Protein AF-A0A672MTU5-F1 (afdb_monomer_lite)

pLDDT: mean 74.48, std 12.54, range [34.09, 89.62]

Structure (mmCIF, N/CA/C/O backbone):
data_AF-A0A672MTU5-F1
#
_entry.id   AF-A0A672MTU5-F1
#
loop_
_atom_site.group_PDB
_atom_site.id
_atom_site.type_symbol
_atom_site.label_atom_id
_atom_site.label_alt_id
_atom_site.label_comp_id
_atom_site.label_asym_id
_atom_site.label_entity_id
_atom_site.label_seq_id
_atom_site.pdbx_PDB_ins_code
_atom_site.Cartn_x
_atom_site.Cartn_y
_atom_site.Cartn_z
_atom_site.occupancy
_atom_site.B_iso_or_equiv
_atom_site.auth_seq_id
_atom_site.auth_comp_id
_atom_site.auth_asym_id
_atom_site.auth_atom_id
_atom_site.pdbx_PDB_model_num
ATOM 1 N N . MET A 1 1 ? -13.762 -12.587 17.626 1.00 34.09 1 MET A N 1
ATOM 2 C CA . MET A 1 1 ? -13.552 -11.618 16.529 1.00 34.09 1 MET A CA 1
ATOM 3 C C . MET A 1 1 ? -12.107 -11.154 16.624 1.00 34.09 1 MET A C 1
ATOM 5 O O . MET A 1 1 ? -11.772 -10.457 17.570 1.00 34.09 1 MET A O 1
ATOM 9 N N . GLN A 1 2 ? -11.221 -11.674 15.776 1.00 37.47 2 GLN A N 1
ATOM 10 C CA . GLN A 1 2 ? -9.778 -11.460 15.919 1.00 37.47 2 GLN A CA 1
ATOM 11 C C . GLN A 1 2 ? -9.417 -10.099 15.306 1.00 37.47 2 GLN A C 1
ATOM 13 O O . GLN A 1 2 ? -9.493 -9.897 14.091 1.00 37.47 2 GLN A O 1
ATOM 18 N N . ILE A 1 3 ? -9.125 -9.131 16.172 1.00 48.28 3 ILE A N 1
ATOM 19 C CA . ILE A 1 3 ? -8.617 -7.815 15.783 1.00 48.28 3 ILE A CA 1
ATOM 20 C C . ILE A 1 3 ? -7.229 -8.072 15.194 1.00 48.28 3 ILE A C 1
ATOM 22 O O . ILE A 1 3 ? -6.388 -8.663 15.865 1.00 48.28 3 ILE A O 1
ATOM 26 N N . PHE A 1 4 ? -7.022 -7.714 13.925 1.00 52.28 4 PHE A N 1
ATOM 27 C CA . PHE A 1 4 ? -5.690 -7.784 13.327 1.00 52.28 4 PHE A CA 1
ATOM 28 C C . PHE A 1 4 ? -4.813 -6.811 14.104 1.00 52.28 4 PHE A C 1
ATOM 30 O O . PHE A 1 4 ? -5.228 -5.654 14.255 1.00 52.28 4 PHE A O 1
ATOM 37 N N . PRO A 1 5 ? -3.661 -7.231 14.627 1.00 52.09 5 PRO A N 1
ATOM 38 C CA . PRO A 1 5 ? -2.779 -6.297 15.283 1.00 52.09 5 PRO A CA 1
ATOM 39 C C . PRO A 1 5 ? -2.353 -5.240 14.264 1.00 52.09 5 PRO A C 1
ATOM 41 O O . PRO A 1 5 ? -1.961 -5.518 13.138 1.00 52.09 5 PRO A O 1
ATOM 44 N N . HIS A 1 6 ? -2.469 -3.979 14.660 1.00 53.94 6 HIS A N 1
ATOM 45 C CA . HIS A 1 6 ? -2.166 -2.797 13.851 1.00 53.94 6 HIS A CA 1
ATOM 46 C C . HIS A 1 6 ? -0.664 -2.656 13.495 1.00 53.94 6 HIS A C 1
ATOM 48 O O . HIS A 1 6 ? -0.206 -1.549 13.216 1.00 53.94 6 HIS A O 1
ATOM 54 N N . ARG A 1 7 ? 0.113 -3.741 13.596 1.00 58.53 7 ARG A N 1
ATOM 55 C CA . ARG A 1 7 ? 1.578 -3.812 13.546 1.00 58.53 7 ARG A CA 1
ATOM 56 C C . ARG A 1 7 ? 2.094 -4.906 12.609 1.00 58.53 7 ARG A C 1
ATOM 58 O O . ARG A 1 7 ? 3.283 -5.211 12.656 1.00 58.53 7 ARG A O 1
ATOM 65 N N . ASP A 1 8 ? 1.222 -5.448 11.771 1.00 71.31 8 ASP A N 1
ATOM 66 C CA . ASP A 1 8 ? 1.523 -6.683 11.062 1.00 71.31 8 ASP A CA 1
ATOM 67 C C . ASP A 1 8 ? 1.503 -6.438 9.546 1.00 71.31 8 ASP A C 1
ATOM 69 O O . ASP A 1 8 ? 0.816 -5.534 9.035 1.00 71.31 8 ASP A O 1
ATOM 73 N N . VAL A 1 9 ? 2.353 -7.187 8.846 1.00 77.00 9 VAL A N 1
ATOM 74 C CA . VAL A 1 9 ? 2.494 -7.181 7.391 1.00 77.00 9 VAL A CA 1
ATOM 75 C C . VAL A 1 9 ? 2.175 -8.589 6.920 1.00 77.00 9 VAL A C 1
ATOM 77 O O . VAL A 1 9 ? 3.014 -9.487 6.948 1.00 77.00 9 VAL A O 1
ATOM 80 N N . ASP A 1 10 ? 0.948 -8.776 6.451 1.00 80.38 10 ASP A N 1
ATOM 81 C CA . ASP A 1 10 ? 0.433 -10.105 6.163 1.00 80.38 10 ASP A CA 1
ATOM 82 C C . ASP A 1 10 ? 0.442 -10.412 4.676 1.00 80.38 10 ASP A C 1
ATOM 84 O O . ASP A 1 10 ? -0.103 -9.667 3.856 1.00 80.38 10 ASP A O 1
ATOM 88 N N . PHE A 1 11 ? 1.016 -11.565 4.347 1.00 81.88 11 PHE A N 1
ATOM 89 C CA . PHE A 1 11 ? 1.102 -12.095 2.994 1.00 81.88 11 PHE A CA 1
ATOM 90 C C . PHE A 1 11 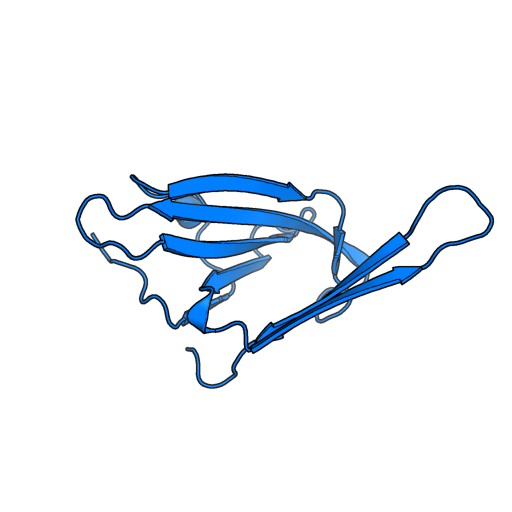? 0.125 -13.257 2.810 1.00 81.88 11 PHE A C 1
ATOM 92 O O . PHE A 1 11 ? -0.039 -14.093 3.697 1.00 81.88 11 PHE A O 1
ATOM 99 N N . MET A 1 12 ? -0.469 -13.350 1.619 1.00 81.44 12 MET A N 1
ATOM 100 C CA . MET A 1 12 ? -1.286 -14.491 1.176 1.00 81.44 12 MET A CA 1
ATOM 101 C C . MET A 1 12 ? -2.434 -14.846 2.132 1.00 81.44 12 MET A C 1
ATOM 103 O O . MET A 1 12 ? -2.702 -16.014 2.427 1.00 81.44 12 MET A O 1
ATOM 107 N N . PHE A 1 13 ? -3.139 -13.832 2.618 1.00 80.62 13 PHE A N 1
ATOM 108 C CA . PHE A 1 13 ? -4.282 -14.020 3.496 1.00 80.62 13 PHE A CA 1
ATOM 109 C C . PHE A 1 13 ? -5.546 -14.400 2.702 1.00 80.62 13 PHE A C 1
ATOM 111 O O . PHE A 1 13 ? -5.625 -14.304 1.470 1.00 80.62 13 PHE A O 1
ATOM 118 N N . HIS A 1 14 ? -6.564 -14.907 3.402 1.00 79.38 14 HIS A N 1
ATOM 119 C CA . HIS A 1 14 ? -7.730 -15.485 2.740 1.00 79.38 14 HIS A CA 1
ATOM 120 C C . HIS A 1 14 ? -8.628 -14.389 2.144 1.00 79.38 14 HIS A C 1
ATOM 122 O O . HIS A 1 14 ? -8.913 -13.394 2.803 1.00 79.38 14 HIS A O 1
ATOM 128 N N . LEU A 1 15 ? -9.177 -14.606 0.939 1.00 75.69 15 LEU A N 1
ATOM 129 C CA . LEU A 1 15 ? -10.073 -13.662 0.242 1.00 75.69 15 LEU A CA 1
ATOM 130 C C . LEU A 1 15 ? -11.211 -13.106 1.126 1.00 75.69 15 LEU A C 1
ATOM 132 O O . LEU A 1 15 ? -11.634 -11.966 0.965 1.00 75.69 15 LEU A O 1
ATOM 136 N N . ARG A 1 16 ? -11.710 -13.890 2.094 1.00 76.06 16 ARG A N 1
ATOM 137 C CA . ARG A 1 16 ? -12.744 -13.441 3.046 1.00 76.06 16 ARG A CA 1
ATOM 138 C C . ARG A 1 16 ? -12.282 -12.283 3.939 1.00 76.06 16 ARG A C 1
ATOM 140 O O . ARG A 1 16 ? -13.111 -11.476 4.341 1.00 76.06 16 ARG A O 1
ATOM 147 N N . GLN A 1 17 ? -10.988 -12.203 4.231 1.00 72.00 17 GLN A N 1
ATOM 148 C CA . GLN A 1 17 ? -10.364 -11.162 5.050 1.00 72.00 17 GLN A CA 1
ATOM 149 C C . GLN A 1 17 ? -10.002 -9.904 4.234 1.00 72.00 17 GLN A C 1
ATOM 151 O O . GLN A 1 17 ? -9.648 -8.893 4.834 1.00 72.00 17 GLN A O 1
ATOM 156 N N . MET A 1 18 ? -10.126 -9.929 2.894 1.00 73.94 18 MET A N 1
ATOM 157 C CA . MET A 1 18 ? -9.982 -8.726 2.053 1.00 73.94 18 MET A CA 1
ATOM 158 C C . MET A 1 18 ? -11.182 -7.786 2.152 1.00 73.94 18 MET A C 1
ATOM 160 O O . MET A 1 18 ? -11.062 -6.607 1.830 1.00 73.94 18 MET A O 1
ATOM 164 N N . LYS A 1 19 ? -12.338 -8.280 2.609 1.00 75.81 19 LYS A N 1
ATOM 165 C CA . LYS A 1 19 ? -13.514 -7.432 2.806 1.00 75.81 19 LYS A CA 1
ATOM 166 C C . LYS A 1 19 ? -13.247 -6.388 3.887 1.00 75.81 19 LYS A C 1
ATOM 168 O O . LYS A 1 19 ? -12.628 -6.694 4.908 1.00 75.81 19 LYS A O 1
ATOM 173 N N . ALA A 1 20 ? -13.773 -5.185 3.663 1.00 69.00 20 ALA A N 1
ATOM 174 C CA . ALA A 1 20 ? -13.798 -4.140 4.673 1.00 69.00 20 ALA A CA 1
ATOM 175 C C . ALA A 1 20 ? -14.451 -4.681 5.952 1.00 69.00 20 ALA A C 1
ATOM 177 O O . ALA A 1 20 ? -15.517 -5.307 5.917 1.00 69.00 20 ALA A O 1
ATOM 178 N N . ARG A 1 21 ? -13.773 -4.492 7.081 1.00 72.69 21 ARG A N 1
ATOM 179 C CA . ARG A 1 21 ? -14.292 -4.877 8.394 1.00 72.69 21 ARG A CA 1
ATOM 180 C C . ARG A 1 21 ? -15.397 -3.901 8.814 1.00 72.69 21 ARG A C 1
ATOM 182 O O . ARG A 1 21 ? -15.414 -2.766 8.348 1.00 72.69 21 ARG A O 1
ATOM 189 N N . PRO A 1 22 ? -16.313 -4.291 9.716 1.00 71.06 22 PRO A N 1
ATOM 190 C CA . PRO A 1 22 ? -17.322 -3.368 10.231 1.00 71.06 22 PRO A CA 1
ATOM 191 C C . PRO A 1 22 ? -16.651 -2.155 10.892 1.00 71.06 22 PRO A C 1
ATOM 193 O O . PRO A 1 22 ? -15.963 -2.338 11.889 1.00 71.06 22 PRO A O 1
ATOM 196 N N . GLY A 1 23 ? -16.831 -0.953 10.332 1.00 74.06 23 GLY A N 1
ATOM 197 C CA . GLY A 1 23 ? -16.165 0.289 10.761 1.00 74.06 23 GLY A CA 1
ATOM 198 C C . GLY A 1 23 ? -14.979 0.723 9.886 1.00 74.06 23 GLY A C 1
ATOM 199 O O . GLY A 1 23 ? -14.463 1.824 10.073 1.00 74.06 23 GLY A O 1
ATOM 200 N N . GLU A 1 24 ? -14.555 -0.108 8.924 1.00 75.00 24 GLU A N 1
ATOM 201 C CA . GLU A 1 24 ? -13.655 0.313 7.847 1.00 75.00 24 GLU A CA 1
ATOM 202 C C . GLU A 1 24 ? -14.465 0.947 6.710 1.00 75.00 24 GLU A C 1
ATOM 204 O O . GLU A 1 24 ? -15.456 0.381 6.246 1.00 75.00 24 GLU A O 1
ATOM 209 N N . ALA A 1 25 ? -14.018 2.106 6.242 1.00 79.88 25 ALA A N 1
ATOM 210 C CA . ALA A 1 25 ? -14.494 2.772 5.045 1.00 79.88 25 ALA A CA 1
ATOM 211 C C . ALA A 1 25 ? -13.429 2.674 3.945 1.00 79.88 25 ALA A C 1
ATOM 213 O O . ALA A 1 25 ? -12.231 2.834 4.196 1.00 79.88 25 ALA A O 1
ATOM 214 N N . LEU A 1 26 ? -13.870 2.413 2.715 1.00 82.38 26 LEU A N 1
ATOM 215 C CA . LEU A 1 26 ? -13.022 2.552 1.536 1.00 82.38 26 LEU A CA 1
ATOM 216 C C . LEU A 1 26 ? -12.719 4.040 1.333 1.00 82.38 26 LEU A C 1
ATOM 218 O O . LEU A 1 26 ? -13.651 4.835 1.234 1.00 82.38 26 LEU A O 1
ATOM 222 N N . ILE A 1 27 ? -11.437 4.401 1.289 1.00 84.62 27 ILE A N 1
ATOM 223 C CA . ILE A 1 27 ? -11.010 5.767 0.965 1.00 84.62 27 ILE A CA 1
ATOM 224 C C . ILE A 1 27 ? -10.733 5.868 -0.525 1.00 84.62 27 ILE A C 1
ATOM 226 O O . ILE A 1 27 ? -11.251 6.765 -1.179 1.00 84.62 27 ILE A O 1
ATOM 230 N N . ASP A 1 28 ? -9.906 4.957 -1.037 1.00 84.00 28 ASP A N 1
ATOM 231 C CA . ASP A 1 28 ? -9.450 5.000 -2.419 1.00 84.00 28 ASP A CA 1
ATOM 232 C C . ASP A 1 28 ? -9.153 3.596 -2.955 1.00 84.00 28 ASP A C 1
ATOM 234 O O . ASP A 1 28 ? -8.872 2.661 -2.197 1.00 84.00 28 ASP A O 1
ATOM 238 N N . CYS A 1 29 ? -9.231 3.456 -4.273 1.00 86.81 29 CYS A N 1
ATOM 239 C CA . CYS A 1 29 ? -8.953 2.230 -5.000 1.00 86.81 29 CYS A CA 1
ATOM 240 C C . CYS A 1 29 ? -8.211 2.582 -6.287 1.00 86.81 29 CYS A C 1
ATOM 242 O O . CYS A 1 29 ? -8.780 3.183 -7.197 1.00 86.81 29 CYS A O 1
ATOM 244 N N . LEU A 1 30 ? -6.944 2.186 -6.361 1.00 85.69 30 LEU A N 1
ATOM 245 C CA . LEU A 1 30 ? -6.124 2.361 -7.545 1.00 85.69 30 LEU A CA 1
ATOM 246 C C . LEU A 1 30 ? -5.998 1.017 -8.258 1.00 85.69 30 LEU A C 1
ATOM 248 O O . LEU A 1 30 ? -5.513 0.042 -7.683 1.00 85.69 30 LEU A O 1
ATOM 252 N N . ASP A 1 31 ? -6.433 0.980 -9.511 1.00 85.12 31 ASP A N 1
ATOM 253 C CA . ASP A 1 31 ? -6.415 -0.207 -10.364 1.00 85.12 31 ASP A CA 1
ATOM 254 C C . ASP A 1 31 ? -5.286 -0.113 -11.405 1.00 85.12 31 ASP A C 1
ATOM 256 O O . ASP A 1 31 ? -4.808 0.973 -11.737 1.00 85.12 31 ASP A O 1
ATOM 260 N N . SER A 1 32 ? -4.879 -1.261 -11.946 1.00 82.88 32 SER A N 1
ATOM 261 C CA . SER A 1 32 ? -3.887 -1.397 -13.015 1.00 82.88 32 SER A CA 1
ATOM 262 C C . SER A 1 32 ? -2.516 -0.800 -12.685 1.00 82.88 32 SER A C 1
ATOM 264 O O . SER A 1 32 ? -1.805 -0.341 -13.579 1.00 82.88 32 SER A O 1
ATOM 266 N N . ILE A 1 33 ? -2.124 -0.847 -11.411 1.00 83.69 33 ILE A N 1
ATOM 267 C CA . ILE A 1 33 ? -0.763 -0.513 -10.985 1.00 83.69 33 ILE A CA 1
ATOM 268 C C . ILE A 1 33 ? 0.157 -1.681 -11.349 1.00 83.69 33 ILE A C 1
ATOM 270 O O . ILE A 1 33 ? -0.237 -2.838 -11.248 1.00 83.69 33 ILE A O 1
ATOM 274 N N . GLU A 1 34 ? 1.377 -1.401 -11.787 1.00 83.81 34 GLU A N 1
ATOM 275 C CA . GLU A 1 34 ? 2.390 -2.435 -11.999 1.00 83.81 34 GLU A CA 1
ATOM 276 C C . GLU A 1 34 ? 3.181 -2.660 -10.707 1.00 83.81 34 GLU A C 1
ATOM 278 O O . GLU A 1 34 ? 3.696 -1.704 -10.119 1.00 83.81 34 GLU A O 1
ATOM 283 N N . ASP A 1 35 ? 3.290 -3.914 -10.262 1.00 81.50 35 ASP A N 1
ATOM 284 C CA . ASP A 1 35 ? 4.253 -4.263 -9.219 1.00 81.50 35 ASP A CA 1
ATOM 285 C C . ASP A 1 35 ? 5.646 -4.448 -9.827 1.00 81.50 35 ASP A C 1
ATOM 287 O O . ASP A 1 35 ? 5.851 -5.215 -10.766 1.00 81.50 35 ASP A O 1
ATOM 291 N N . THR A 1 36 ? 6.624 -3.742 -9.267 1.00 80.62 36 THR A N 1
ATOM 292 C CA . THR A 1 36 ? 8.026 -3.790 -9.698 1.00 80.62 36 THR A CA 1
ATOM 293 C C . THR A 1 36 ? 8.930 -4.464 -8.667 1.00 80.62 36 THR A C 1
ATOM 295 O O . THR A 1 36 ? 10.157 -4.400 -8.788 1.00 80.62 36 THR A O 1
ATOM 298 N N . LYS A 1 37 ? 8.368 -5.029 -7.587 1.00 73.25 37 LYS A N 1
ATOM 299 C CA . LYS A 1 37 ? 9.148 -5.670 -6.525 1.00 73.25 37 LYS A CA 1
ATOM 300 C C . LYS A 1 37 ? 8.488 -6.957 -6.034 1.00 73.25 37 LYS A C 1
ATOM 302 O O . LYS A 1 37 ? 7.803 -6.979 -5.020 1.00 73.25 37 LYS A O 1
ATOM 307 N N . GLY A 1 38 ? 8.854 -8.060 -6.683 1.00 70.31 38 GLY A N 1
ATOM 308 C CA . GLY A 1 38 ? 8.448 -9.417 -6.305 1.00 70.31 38 GLY A CA 1
ATOM 309 C C . GLY A 1 38 ? 7.584 -10.082 -7.369 1.00 70.31 38 GLY A C 1
ATOM 310 O O . GLY A 1 38 ? 7.754 -11.277 -7.594 1.00 70.31 38 GLY A O 1
ATOM 311 N N . ASN A 1 39 ? 6.764 -9.303 -8.082 1.00 71.75 39 ASN A N 1
ATOM 312 C CA . ASN A 1 39 ? 5.921 -9.777 -9.178 1.00 71.75 39 ASN A CA 1
ATOM 313 C C . ASN A 1 39 ? 6.018 -8.859 -10.418 1.00 71.75 39 ASN A C 1
ATOM 315 O O . ASN A 1 39 ? 5.026 -8.306 -10.882 1.00 71.75 39 ASN A O 1
ATOM 319 N N . ASN A 1 40 ? 7.235 -8.690 -10.957 1.00 74.50 40 ASN A N 1
ATOM 320 C CA . ASN A 1 40 ? 7.501 -7.788 -12.088 1.00 74.50 40 ASN A CA 1
ATOM 321 C C . ASN A 1 40 ? 6.559 -8.024 -13.277 1.00 74.50 40 ASN A C 1
ATOM 323 O O . ASN A 1 40 ? 6.502 -9.129 -13.819 1.00 74.50 40 ASN A O 1
ATOM 327 N N . GLY A 1 41 ? 5.889 -6.956 -13.713 1.00 77.56 41 GLY A N 1
ATOM 328 C CA . GLY A 1 41 ? 4.974 -6.966 -14.854 1.00 77.56 41 GLY A CA 1
ATOM 329 C C . GLY A 1 41 ? 3.563 -7.463 -14.533 1.00 77.56 41 GLY A C 1
ATOM 330 O O . GLY A 1 41 ? 2.709 -7.465 -15.422 1.00 77.56 41 GLY A O 1
ATOM 331 N N . ASP A 1 42 ? 3.292 -7.865 -13.288 1.00 84.81 42 ASP A N 1
ATOM 332 C CA . ASP A 1 42 ? 1.935 -8.167 -12.848 1.00 84.81 42 ASP A CA 1
ATOM 333 C C . ASP A 1 42 ? 1.169 -6.877 -12.546 1.00 84.81 42 ASP A C 1
ATOM 335 O O . ASP A 1 42 ? 1.710 -5.909 -12.001 1.00 84.81 42 ASP A O 1
ATOM 339 N N . ARG A 1 43 ? -0.116 -6.878 -12.905 1.00 86.44 43 ARG A N 1
ATOM 340 C CA . ARG A 1 43 ? -1.011 -5.758 -12.626 1.00 86.44 43 ARG A CA 1
ATOM 341 C C . ARG A 1 43 ? -1.753 -6.010 -11.334 1.00 86.44 43 ARG A C 1
ATOM 343 O O . ARG A 1 43 ? -2.203 -7.121 -11.055 1.00 86.44 43 ARG A O 1
ATOM 350 N N . VAL A 1 44 ? -1.905 -4.958 -10.555 1.00 88.44 44 VAL A N 1
ATOM 351 C CA . VAL A 1 44 ? -2.342 -5.061 -9.172 1.00 88.44 44 VAL A CA 1
ATOM 352 C C . VAL A 1 44 ? -3.356 -3.980 -8.867 1.00 88.44 44 VAL A C 1
ATOM 354 O O . VAL A 1 44 ? -3.371 -2.911 -9.486 1.00 88.44 44 VAL A O 1
ATOM 357 N N . VAL A 1 45 ? -4.184 -4.275 -7.876 1.00 87.75 45 VAL A N 1
ATOM 358 C CA . VAL A 1 45 ? -5.102 -3.312 -7.283 1.00 87.75 45 VAL A CA 1
ATOM 359 C C . VAL A 1 45 ? -4.589 -2.960 -5.900 1.00 87.75 45 VAL A C 1
ATOM 361 O O . VAL A 1 45 ? -4.257 -3.845 -5.104 1.00 87.75 45 VAL A O 1
ATOM 364 N N . ILE A 1 46 ? -4.544 -1.663 -5.615 1.00 87.19 46 ILE A N 1
ATOM 365 C CA . ILE A 1 46 ? -4.253 -1.123 -4.294 1.00 87.19 46 ILE A CA 1
ATOM 366 C C . ILE A 1 46 ? -5.534 -0.515 -3.736 1.00 87.19 46 ILE A C 1
ATOM 368 O O . ILE A 1 46 ? -6.078 0.442 -4.278 1.00 87.19 46 ILE A O 1
ATOM 372 N N . ILE A 1 47 ? -5.997 -1.062 -2.621 1.00 86.44 47 ILE A N 1
ATOM 373 C CA . ILE A 1 47 ? -7.182 -0.608 -1.905 1.00 86.44 47 ILE A CA 1
ATOM 374 C C . ILE A 1 47 ? -6.720 0.055 -0.613 1.00 86.44 47 ILE A C 1
ATOM 376 O O . ILE A 1 47 ? -6.051 -0.563 0.219 1.00 86.44 47 ILE A O 1
ATOM 380 N N . VAL A 1 48 ? -7.104 1.312 -0.428 1.00 84.62 48 VAL A N 1
ATOM 381 C CA . VAL A 1 48 ? -6.790 2.094 0.763 1.00 84.62 48 VAL A CA 1
ATOM 382 C C . VAL A 1 48 ? -8.058 2.241 1.590 1.00 84.62 48 VAL A C 1
ATOM 384 O O . VAL A 1 48 ? -9.064 2.790 1.141 1.00 84.62 48 VAL A O 1
ATOM 387 N N . THR A 1 49 ? -8.013 1.745 2.821 1.00 81.31 49 THR A N 1
ATOM 388 C CA . THR A 1 49 ? -9.150 1.773 3.748 1.00 81.31 49 THR A CA 1
ATOM 389 C C . THR A 1 49 ? -8.780 2.515 5.023 1.00 81.31 49 THR A C 1
ATOM 391 O O . THR A 1 49 ? -7.649 2.403 5.501 1.00 81.31 49 THR A O 1
ATOM 394 N N . SER A 1 50 ? -9.721 3.271 5.585 1.00 76.44 50 SER A N 1
ATOM 395 C CA . SER A 1 50 ? -9.608 3.834 6.932 1.00 76.44 50 SER A CA 1
ATOM 396 C C . SER A 1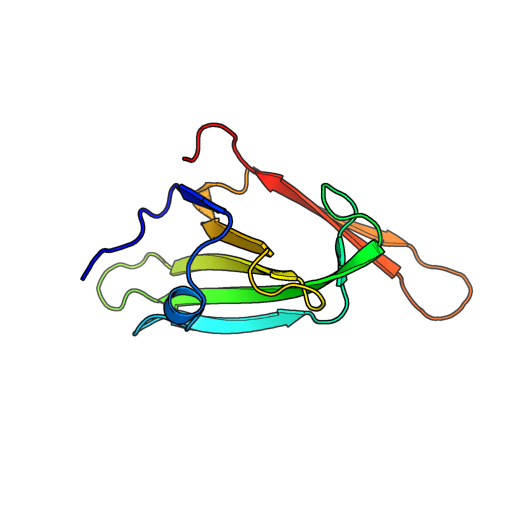 50 ? -10.552 3.116 7.874 1.00 76.44 50 SER A C 1
ATOM 398 O O . SER A 1 50 ? -11.689 2.829 7.527 1.00 76.44 50 SER A O 1
ATOM 400 N N . PHE A 1 51 ? -10.107 2.864 9.097 1.00 67.81 51 PHE A N 1
ATOM 401 C CA . PHE A 1 51 ? -10.963 2.481 10.206 1.00 67.81 51 PHE A CA 1
ATOM 402 C C . PHE A 1 51 ? -11.151 3.686 11.113 1.00 67.81 51 PHE A C 1
ATOM 404 O O . PHE A 1 51 ? -10.192 4.131 11.752 1.00 67.81 51 PHE A O 1
ATOM 411 N N . LEU A 1 52 ? -12.376 4.198 11.190 1.00 59.72 52 LEU A N 1
ATOM 412 C CA . LEU A 1 52 ? -12.732 5.191 12.192 1.00 59.72 52 LEU A CA 1
ATOM 413 C C . LEU A 1 52 ? -13.246 4.436 13.418 1.00 59.72 52 LEU A C 1
ATOM 415 O O . LEU A 1 52 ? -14.381 3.960 13.447 1.00 59.72 52 LEU A O 1
ATOM 419 N N . SER A 1 53 ? -12.399 4.282 14.436 1.00 55.19 53 SER A N 1
ATOM 420 C CA . SER A 1 53 ? -12.857 3.698 15.693 1.00 55.19 53 SER A CA 1
ATOM 421 C C . SER A 1 53 ? -13.766 4.701 16.401 1.00 55.19 53 SER A C 1
ATOM 423 O O . SER A 1 53 ? -13.295 5.682 16.964 1.00 55.19 53 SER 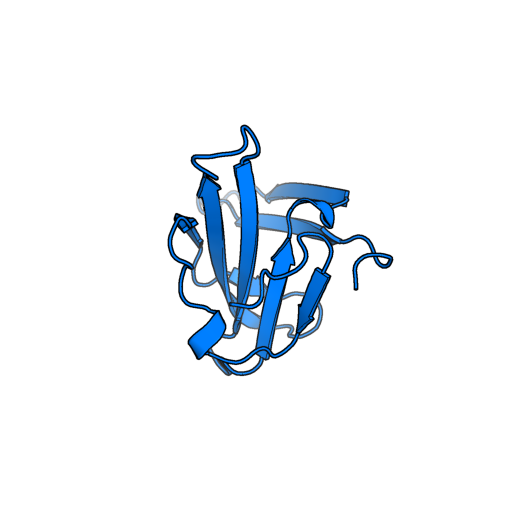A O 1
ATOM 425 N N . LEU A 1 54 ? -15.075 4.448 16.419 1.00 55.38 54 LEU A N 1
ATOM 426 C CA . LEU A 1 54 ? -16.064 5.277 17.132 1.00 55.38 54 LEU A CA 1
ATOM 427 C C . LEU A 1 54 ? -15.760 5.462 18.635 1.00 55.38 54 LEU A C 1
ATOM 429 O O . LEU A 1 54 ? -16.306 6.362 19.262 1.00 55.38 54 LEU A O 1
ATOM 433 N N . TYR A 1 55 ? -14.873 4.640 19.207 1.00 50.97 55 TYR A N 1
ATOM 434 C CA . TYR A 1 55 ? -14.544 4.623 20.637 1.00 50.97 55 TYR A CA 1
ATOM 435 C C . TYR A 1 55 ? -13.109 5.055 20.963 1.00 50.97 55 TYR A C 1
ATOM 437 O O . TYR A 1 55 ? -12.721 5.105 22.129 1.00 50.97 55 TYR A O 1
ATOM 445 N N . ARG A 1 56 ? -12.287 5.360 19.957 1.00 52.75 56 ARG A N 1
ATOM 446 C CA . ARG A 1 56 ? -10.890 5.766 20.143 1.00 52.75 56 ARG A CA 1
ATOM 447 C C . ARG A 1 56 ? -10.592 6.775 19.042 1.00 52.75 56 ARG A C 1
ATOM 449 O O . ARG A 1 56 ? -10.778 6.425 17.889 1.00 52.75 56 ARG A O 1
ATOM 456 N N . ASN A 1 57 ? -10.128 7.986 19.368 1.00 51.28 57 ASN A N 1
ATOM 457 C CA . ASN A 1 57 ? -9.669 9.014 18.406 1.00 51.28 57 ASN A CA 1
ATOM 458 C C . ASN A 1 57 ? -8.415 8.557 17.619 1.00 51.28 57 ASN A C 1
ATOM 460 O O . ASN A 1 57 ? -7.402 9.244 17.555 1.00 51.28 57 ASN A O 1
ATOM 464 N N . ILE A 1 58 ? -8.437 7.338 17.091 1.00 53.72 58 ILE A N 1
ATOM 465 C CA . ILE A 1 58 ? -7.371 6.706 16.347 1.00 53.72 58 ILE A CA 1
ATOM 466 C C . ILE A 1 58 ? -7.994 6.216 15.050 1.00 53.72 58 ILE A C 1
ATOM 468 O O . ILE A 1 58 ? -8.734 5.231 15.013 1.00 53.72 58 ILE A O 1
ATOM 472 N N . SER A 1 59 ? -7.685 6.958 13.998 1.00 54.78 59 SER A N 1
ATOM 473 C CA . SER A 1 59 ? -7.928 6.574 12.620 1.00 54.78 59 SER A CA 1
ATOM 474 C C . SER A 1 59 ? -6.802 5.636 12.201 1.00 54.78 59 SER A C 1
ATOM 476 O O . SER A 1 59 ? -5.629 6.001 12.286 1.00 54.78 59 SER A O 1
ATOM 478 N N . TYR A 1 60 ? -7.135 4.422 11.776 1.00 68.56 60 TYR A N 1
ATOM 479 C CA . TYR A 1 60 ? -6.142 3.471 11.275 1.00 68.56 60 TYR A CA 1
ATOM 480 C C . TYR A 1 60 ? -6.264 3.375 9.763 1.00 68.56 60 TYR A C 1
ATOM 482 O O . TYR A 1 60 ? -7.360 3.162 9.260 1.00 68.56 60 TYR A O 1
ATOM 490 N N . LEU A 1 61 ? -5.154 3.507 9.042 1.00 73.75 61 LEU A N 1
ATOM 491 C CA . LEU A 1 61 ? -5.113 3.278 7.601 1.00 73.75 61 LEU A CA 1
ATOM 492 C C . LEU A 1 61 ? -4.594 1.858 7.337 1.00 73.75 61 LEU A C 1
ATOM 494 O O . LEU A 1 61 ? -3.610 1.427 7.946 1.00 73.75 61 LEU A O 1
ATOM 498 N N . ARG A 1 62 ? -5.257 1.118 6.452 1.00 81.12 62 ARG A N 1
ATOM 499 C CA . ARG A 1 62 ? -4.823 -0.204 5.994 1.00 81.12 62 ARG A CA 1
ATOM 500 C C . ARG A 1 62 ? -4.779 -0.207 4.476 1.00 81.12 62 ARG A C 1
ATOM 502 O O . ARG A 1 62 ? -5.771 0.129 3.826 1.00 81.12 62 ARG A O 1
ATOM 509 N N . ILE A 1 63 ? -3.623 -0.580 3.941 1.00 85.38 63 ILE A N 1
ATOM 510 C CA . ILE A 1 63 ? -3.398 -0.733 2.507 1.00 85.38 63 ILE A CA 1
ATOM 511 C C . ILE A 1 63 ? -3.481 -2.219 2.192 1.00 85.38 63 ILE A C 1
ATOM 513 O O . ILE A 1 63 ? -2.786 -3.026 2.807 1.00 85.38 63 ILE A O 1
ATOM 517 N N . ILE A 1 64 ? -4.339 -2.575 1.246 1.00 87.44 64 ILE A N 1
ATOM 518 C CA . ILE A 1 64 ? -4.428 -3.919 0.694 1.00 87.44 64 ILE A CA 1
ATOM 519 C C . ILE A 1 64 ? -3.909 -3.857 -0.728 1.00 87.44 64 ILE A C 1
ATOM 521 O O . ILE A 1 64 ? -4.362 -3.041 -1.522 1.00 87.44 64 ILE A O 1
ATOM 525 N N . TRP A 1 65 ? -2.992 -4.746 -1.048 1.00 89.31 65 TRP A N 1
ATOM 526 C CA . TRP A 1 65 ? -2.513 -4.992 -2.389 1.00 89.31 65 TRP A CA 1
ATOM 527 C C . TRP A 1 65 ? -2.924 -6.408 -2.780 1.00 89.31 65 TRP A C 1
ATOM 529 O O . TRP A 1 65 ? -2.813 -7.340 -1.978 1.00 89.31 65 TRP A O 1
ATOM 539 N N . HIS A 1 66 ? -3.412 -6.590 -4.000 1.00 89.62 66 HIS A N 1
ATOM 540 C CA . HIS A 1 66 ? -3.580 -7.924 -4.557 1.00 89.62 66 HIS A CA 1
ATOM 541 C C . HIS A 1 66 ? -3.307 -7.937 -6.055 1.00 89.62 66 HIS A C 1
ATOM 543 O O . HIS A 1 66 ? -3.610 -6.983 -6.773 1.00 89.62 66 HIS A O 1
ATOM 549 N N . SER A 1 67 ? -2.777 -9.062 -6.523 1.00 87.50 67 SER A N 1
ATOM 550 C CA . SER A 1 67 ? -2.609 -9.332 -7.946 1.00 87.50 67 SER A CA 1
ATOM 551 C C . SER A 1 67 ? -3.968 -9.476 -8.641 1.00 87.50 67 SER A C 1
ATOM 553 O O . SER A 1 67 ? -4.911 -10.056 -8.083 1.00 87.50 67 SER A O 1
ATOM 555 N N . LEU A 1 68 ? -4.071 -8.950 -9.864 1.00 86.62 68 LEU A N 1
ATOM 556 C CA . LEU A 1 68 ? -5.210 -9.174 -10.758 1.00 86.62 68 LEU A CA 1
ATOM 557 C C . LEU A 1 68 ? -5.137 -10.552 -11.422 1.00 86.62 68 LEU A C 1
ATOM 559 O O . LEU A 1 68 ? -6.168 -11.203 -11.588 1.00 86.62 68 LEU A O 1
ATOM 563 N N . ALA A 1 69 ? -3.936 -11.016 -11.775 1.00 86.12 69 ALA A N 1
ATOM 564 C CA . ALA A 1 69 ? -3.742 -12.322 -12.399 1.00 86.12 69 ALA A CA 1
ATOM 565 C C . ALA A 1 69 ? -3.963 -13.475 -11.405 1.00 86.12 69 ALA A C 1
ATOM 567 O O . ALA A 1 69 ? -4.551 -14.502 -11.748 1.00 86.12 69 ALA A O 1
ATOM 568 N N . LEU A 1 70 ? -3.506 -13.310 -10.159 1.00 84.94 70 LEU A N 1
ATOM 569 C CA . LEU A 1 70 ? -3.551 -14.333 -9.116 1.00 84.94 70 LEU A CA 1
ATOM 570 C C . LEU A 1 70 ? -3.983 -13.728 -7.768 1.00 84.94 70 LEU A C 1
ATOM 572 O O . LEU A 1 70 ? -3.138 -13.495 -6.908 1.00 84.94 70 LEU A O 1
ATOM 576 N N . PRO A 1 71 ? -5.293 -13.589 -7.484 1.00 80.94 71 PRO A N 1
ATOM 577 C CA . PRO A 1 71 ? -5.800 -12.977 -6.241 1.00 80.94 71 PRO A CA 1
ATOM 578 C C . PRO A 1 71 ? -5.376 -13.666 -4.927 1.00 80.94 71 PRO A C 1
ATOM 580 O O . PRO A 1 71 ? -5.580 -13.137 -3.832 1.00 80.94 71 PRO A O 1
ATOM 583 N N . ARG A 1 72 ? -4.809 -14.878 -5.014 1.00 83.31 72 ARG A N 1
ATOM 584 C CA . ARG A 1 72 ? -4.176 -15.579 -3.882 1.00 83.31 72 ARG A CA 1
ATOM 585 C C . ARG A 1 72 ? -2.859 -14.92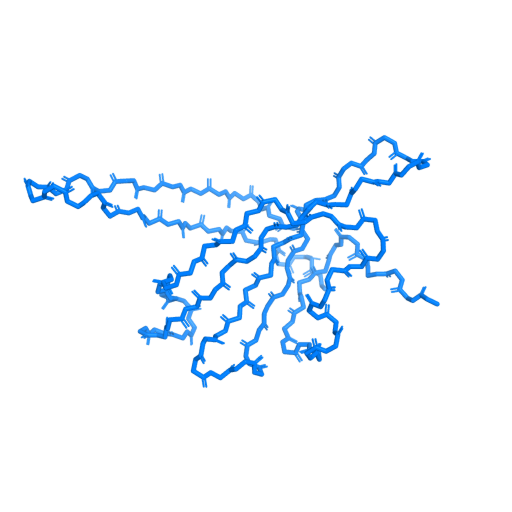7 -3.448 1.00 83.31 72 ARG A C 1
ATOM 587 O O . ARG A 1 72 ? -2.442 -15.119 -2.311 1.00 83.31 72 ARG A O 1
ATOM 594 N N . VAL A 1 73 ? -2.220 -14.183 -4.345 1.00 86.06 73 VAL A N 1
ATOM 595 C CA . VAL A 1 73 ? -1.039 -13.367 -4.081 1.00 86.06 73 VAL A CA 1
ATOM 596 C C . VAL A 1 73 ? -1.549 -11.986 -3.682 1.00 86.06 73 VAL A C 1
ATOM 598 O O . VAL A 1 73 ? -1.997 -11.193 -4.509 1.00 86.06 73 VAL A O 1
ATOM 601 N N . ASN A 1 74 ? -1.571 -11.748 -2.377 1.00 88.25 74 ASN A N 1
ATOM 602 C CA . ASN A 1 74 ? -2.065 -10.517 -1.779 1.00 88.25 74 ASN A CA 1
ATOM 603 C C . ASN A 1 74 ? -1.217 -10.140 -0.557 1.00 88.25 74 ASN A C 1
ATOM 605 O O . ASN A 1 74 ? -0.500 -10.974 0.003 1.00 88.25 74 ASN A O 1
ATOM 609 N N . LEU A 1 75 ? -1.287 -8.866 -0.191 1.00 86.81 75 LEU A N 1
ATOM 610 C CA . LEU A 1 75 ? -0.511 -8.229 0.862 1.00 86.81 75 LEU A CA 1
ATOM 611 C C . LEU A 1 75 ? -1.412 -7.230 1.591 1.00 86.81 75 LEU A C 1
ATOM 613 O O . LEU A 1 75 ? -2.118 -6.448 0.961 1.00 86.81 75 LEU A O 1
ATOM 617 N N . SER A 1 76 ? -1.405 -7.245 2.917 1.00 86.25 76 SER A N 1
ATOM 618 C CA . SER A 1 76 ? -2.082 -6.240 3.737 1.00 86.25 76 SER A CA 1
ATOM 619 C C . SER A 1 76 ? -1.065 -5.596 4.662 1.00 86.25 76 SER A C 1
ATOM 621 O O . SER A 1 76 ? -0.370 -6.291 5.394 1.00 86.25 76 SER A O 1
ATOM 623 N N . VAL A 1 77 ? -1.009 -4.267 4.658 1.00 85.75 77 VAL A N 1
ATOM 624 C CA . VAL A 1 77 ? -0.071 -3.493 5.475 1.00 85.75 77 VAL A CA 1
ATOM 625 C C . VAL A 1 77 ? -0.836 -2.477 6.313 1.00 85.75 77 VAL A C 1
ATOM 627 O O . VAL A 1 77 ? -1.589 -1.648 5.792 1.00 85.75 77 VAL A O 1
ATOM 630 N N . GLY A 1 78 ? -0.630 -2.522 7.629 1.00 83.62 78 GLY A N 1
ATOM 631 C CA . GLY A 1 78 ? -1.079 -1.467 8.535 1.00 83.62 78 GLY A CA 1
ATOM 632 C C . GLY A 1 78 ? -0.213 -0.206 8.434 1.00 83.62 78 GLY A C 1
ATOM 633 O O . GLY A 1 78 ? 1.006 -0.285 8.297 1.00 83.62 78 GLY A O 1
ATOM 634 N N . TYR A 1 79 ? -0.826 0.973 8.575 1.00 79.94 79 TYR A N 1
ATOM 635 C CA . TYR A 1 79 ? -0.136 2.271 8.503 1.00 79.94 79 TYR A CA 1
ATOM 636 C C . TYR A 1 79 ? 1.090 2.388 9.406 1.00 79.94 79 TYR A C 1
ATOM 638 O O . TYR A 1 79 ? 2.104 2.949 9.011 1.00 79.94 79 TYR A O 1
ATOM 646 N N . ASN A 1 80 ? 1.016 1.825 10.613 1.00 78.94 80 ASN A N 1
ATOM 647 C CA . ASN A 1 80 ? 2.091 1.912 11.600 1.00 78.94 80 ASN A CA 1
ATOM 648 C C . ASN A 1 80 ? 3.375 1.177 11.168 1.00 78.94 80 ASN A C 1
ATOM 650 O O . ASN A 1 80 ? 4.422 1.341 11.787 1.00 78.94 80 ASN A O 1
ATOM 654 N N . CYS A 1 81 ? 3.288 0.361 10.117 1.00 82.00 81 CYS A N 1
ATOM 655 C CA . CYS A 1 81 ? 4.409 -0.354 9.525 1.00 82.00 81 CYS A CA 1
ATOM 656 C C . CYS A 1 81 ? 4.998 0.357 8.316 1.00 82.00 81 CYS A C 1
ATOM 658 O O . CYS A 1 81 ? 6.005 -0.097 7.785 1.00 82.00 81 CYS A O 1
ATOM 660 N N . ILE A 1 82 ? 4.409 1.464 7.874 1.00 83.38 82 ILE A N 1
ATOM 661 C CA . ILE A 1 82 ? 4.929 2.247 6.762 1.00 83.38 82 ILE A CA 1
ATOM 662 C C . ILE A 1 82 ? 5.940 3.246 7.323 1.00 83.38 82 ILE A C 1
ATOM 664 O O . ILE A 1 82 ? 5.597 4.113 8.121 1.00 83.38 82 ILE A O 1
ATOM 668 N N . ILE A 1 83 ? 7.200 3.114 6.911 1.00 85.81 83 ILE A N 1
ATOM 669 C CA . ILE A 1 83 ? 8.280 4.032 7.294 1.00 85.81 83 ILE A CA 1
ATOM 670 C C . ILE A 1 83 ? 8.240 5.275 6.412 1.00 85.81 83 ILE A C 1
ATOM 672 O O . ILE A 1 83 ? 8.405 6.392 6.895 1.00 85.81 83 ILE A O 1
ATOM 676 N N . ASN A 1 84 ? 8.078 5.078 5.103 1.00 83.12 84 ASN A N 1
ATOM 677 C CA . ASN A 1 84 ? 8.150 6.161 4.135 1.00 83.12 84 ASN A CA 1
ATOM 678 C C . ASN A 1 84 ? 7.328 5.835 2.886 1.00 83.12 84 ASN A C 1
ATOM 680 O O . ASN A 1 84 ? 7.315 4.689 2.436 1.00 83.12 84 ASN A O 1
ATOM 684 N N . ILE A 1 85 ? 6.694 6.854 2.311 1.00 84.50 85 ILE A N 1
ATOM 685 C CA . ILE A 1 85 ? 6.022 6.792 1.013 1.00 84.50 85 ILE A CA 1
ATOM 686 C C . ILE A 1 85 ? 6.642 7.881 0.149 1.00 84.50 85 ILE A C 1
ATOM 688 O O . ILE A 1 85 ? 6.501 9.067 0.445 1.00 84.50 85 ILE A O 1
ATOM 692 N N . THR A 1 86 ? 7.327 7.490 -0.920 1.00 84.69 86 THR A N 1
ATOM 693 C CA . THR A 1 86 ? 7.873 8.433 -1.895 1.00 84.69 86 THR A CA 1
ATOM 694 C C . THR A 1 86 ? 7.136 8.291 -3.215 1.00 84.69 86 THR A C 1
ATOM 696 O O . THR A 1 86 ? 7.046 7.211 -3.796 1.00 84.69 86 THR A O 1
ATOM 699 N N . THR A 1 87 ? 6.604 9.410 -3.694 1.00 83.50 87 THR A N 1
ATOM 700 C CA . THR A 1 87 ? 5.965 9.505 -5.005 1.00 83.50 87 THR A CA 1
ATOM 701 C C . THR A 1 87 ? 6.887 10.280 -5.927 1.00 83.50 87 THR A C 1
ATOM 703 O O . THR A 1 87 ? 7.279 11.404 -5.615 1.00 83.50 87 THR A O 1
ATOM 706 N N . ARG A 1 88 ? 7.243 9.687 -7.063 1.00 81.88 88 ARG A N 1
ATOM 707 C CA . ARG A 1 88 ? 7.981 10.354 -8.134 1.00 81.88 88 ARG A CA 1
ATOM 708 C C . ARG A 1 88 ? 7.080 10.454 -9.350 1.00 81.88 88 ARG A C 1
ATOM 710 O O . ARG A 1 88 ? 6.781 9.448 -9.985 1.00 81.88 88 ARG A O 1
ATOM 717 N N . THR A 1 89 ? 6.655 11.666 -9.669 1.00 77.94 89 THR A N 1
ATOM 718 C CA . THR A 1 89 ? 5.914 11.942 -10.899 1.00 77.94 89 THR A CA 1
ATOM 719 C C . THR A 1 89 ? 6.911 12.198 -12.020 1.00 77.94 89 THR A C 1
ATOM 721 O O . THR A 1 89 ? 7.688 13.151 -11.968 1.00 77.94 89 THR A O 1
ATOM 724 N N . ALA A 1 90 ? 6.913 11.329 -13.023 1.00 71.81 90 ALA A N 1
ATOM 725 C CA . ALA A 1 90 ? 7.634 11.537 -14.263 1.00 71.81 90 ALA A CA 1
ATOM 726 C C . ALA A 1 90 ? 6.693 12.233 -15.253 1.00 71.81 90 ALA A C 1
ATOM 728 O O . ALA A 1 90 ? 5.740 11.641 -15.760 1.00 71.81 90 ALA A O 1
ATOM 729 N N . ASN A 1 91 ? 6.969 13.507 -15.525 1.00 61.03 91 ASN A N 1
ATOM 730 C CA . ASN A 1 91 ? 6.278 14.251 -16.570 1.00 61.03 91 ASN A CA 1
ATOM 731 C C . ASN A 1 91 ? 6.940 13.914 -17.909 1.00 61.03 91 ASN A C 1
ATOM 733 O O . ASN A 1 91 ? 8.004 14.448 -18.224 1.00 61.03 91 ASN A O 1
ATOM 737 N N . SER A 1 92 ? 6.348 13.008 -18.689 1.00 55.91 92 SER A N 1
ATOM 738 C CA . SER A 1 92 ? 6.748 12.827 -20.085 1.00 55.91 92 SER A CA 1
ATOM 739 C C . SER A 1 92 ? 6.131 13.911 -20.967 1.00 55.91 92 SER A C 1
ATOM 741 O O . SER A 1 92 ? 5.035 14.397 -20.702 1.00 55.91 92 SER A O 1
ATOM 743 N N . VAL A 1 93 ? 6.832 14.276 -22.043 1.00 60.47 93 VAL A N 1
ATOM 744 C CA . VAL A 1 93 ? 6.382 15.266 -23.044 1.00 60.47 93 VAL A CA 1
ATOM 745 C C . VAL A 1 93 ? 5.071 14.837 -23.723 1.00 60.47 93 VAL A C 1
ATOM 747 O O . VAL A 1 93 ? 4.272 15.672 -24.135 1.00 60.47 93 VAL A O 1
ATOM 750 N N . SER A 1 94 ? 4.806 13.532 -23.790 1.00 54.50 94 SER A N 1
ATOM 751 C CA . SER A 1 94 ? 3.486 12.973 -24.068 1.00 54.50 94 SER A CA 1
ATOM 752 C C . SER A 1 94 ? 2.620 13.069 -22.810 1.00 54.50 94 SER A C 1
ATOM 754 O O . SER A 1 94 ? 3.001 12.516 -21.786 1.00 54.50 94 SER A O 1
ATOM 756 N N . HIS A 1 95 ? 1.468 13.735 -22.908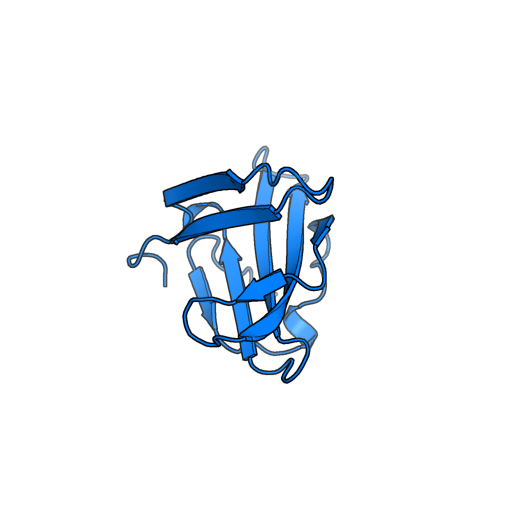 1.00 49.75 95 HIS A N 1
ATOM 757 C CA . HIS A 1 95 ? 0.496 14.131 -21.868 1.00 49.75 95 HIS A CA 1
ATOM 758 C C . HIS A 1 95 ? 0.020 13.085 -20.818 1.00 49.75 95 HIS A C 1
ATOM 760 O O . HIS A 1 95 ? -0.913 13.363 -20.068 1.00 49.75 95 HIS A O 1
ATOM 766 N N . LEU A 1 96 ? 0.625 11.902 -20.722 1.00 56.31 96 LEU A N 1
ATOM 767 C CA . LEU A 1 96 ? 0.386 10.921 -19.665 1.00 56.31 96 LEU A CA 1
ATOM 768 C C . LEU A 1 96 ? 1.465 11.077 -18.585 1.00 56.31 96 LEU A C 1
ATOM 770 O O . LEU A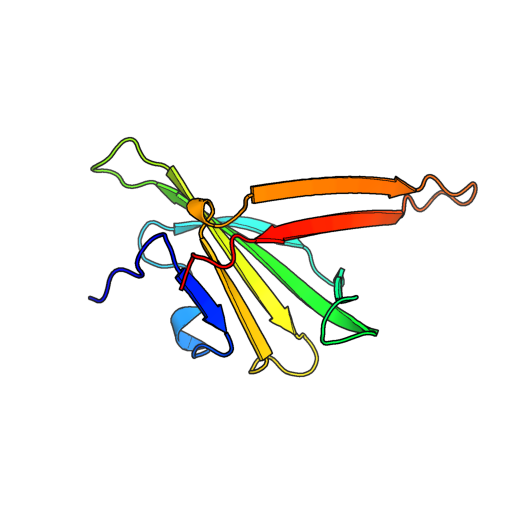 1 96 ? 2.603 10.660 -18.771 1.00 56.31 96 LEU A O 1
ATOM 774 N N . ALA A 1 97 ? 1.123 11.703 -17.460 1.00 58.50 97 ALA A N 1
ATOM 775 C CA . ALA A 1 97 ? 2.001 11.724 -16.294 1.00 58.50 97 ALA A CA 1
ATOM 776 C C . ALA A 1 97 ? 2.075 10.311 -15.694 1.00 58.50 97 ALA A C 1
ATOM 778 O O . ALA A 1 97 ? 1.069 9.780 -15.225 1.00 58.50 97 ALA A O 1
ATOM 779 N N . SER A 1 98 ? 3.261 9.704 -15.704 1.00 65.31 98 SER A N 1
ATOM 780 C CA . SER A 1 98 ? 3.498 8.412 -15.058 1.00 65.31 98 SER A CA 1
ATOM 781 C C . SER A 1 98 ? 3.963 8.657 -13.624 1.00 65.31 98 SER A C 1
ATOM 783 O O . SER A 1 98 ? 4.979 9.318 -13.402 1.00 65.31 98 SER A O 1
ATOM 785 N N . CYS A 1 99 ? 3.237 8.139 -12.634 1.00 71.50 99 CYS A N 1
ATOM 786 C CA . CYS A 1 99 ? 3.602 8.248 -11.219 1.00 71.50 99 CYS A CA 1
ATOM 787 C C . CYS A 1 99 ? 4.183 6.928 -10.712 1.00 71.50 99 CYS A C 1
ATOM 789 O O . CYS A 1 99 ? 3.550 5.882 -10.820 1.00 71.50 99 CYS A O 1
ATOM 791 N N . PHE A 1 100 ? 5.374 6.985 -10.123 1.00 72.62 100 PHE A N 1
ATOM 792 C CA . PHE A 1 100 ? 5.992 5.860 -9.434 1.00 72.62 100 PHE A CA 1
ATOM 793 C C . PHE A 1 100 ? 5.847 6.043 -7.923 1.00 72.62 100 PHE A C 1
ATOM 795 O O . PHE A 1 100 ? 6.318 7.040 -7.370 1.00 72.62 100 PHE A O 1
ATOM 802 N N . HIS A 1 101 ? 5.213 5.082 -7.256 1.00 80.75 101 HIS A N 1
ATOM 803 C CA . HIS A 1 101 ? 5.043 5.078 -5.807 1.00 80.75 101 HIS A CA 1
ATOM 804 C C . HIS A 1 101 ? 5.926 4.000 -5.184 1.00 80.75 101 HIS A C 1
ATOM 806 O O . HIS A 1 101 ? 5.759 2.815 -5.456 1.00 80.75 101 HIS A O 1
ATOM 812 N N . GLN A 1 102 ? 6.846 4.406 -4.312 1.00 82.38 102 GLN A N 1
ATOM 813 C CA . GLN A 1 102 ? 7.660 3.493 -3.523 1.00 82.38 102 GLN A CA 1
ATOM 814 C C . GLN A 1 102 ? 7.248 3.589 -2.057 1.00 82.38 102 GLN A C 1
ATOM 816 O O . GLN A 1 102 ? 7.370 4.640 -1.427 1.00 82.38 102 GLN A O 1
ATOM 821 N N . ILE A 1 103 ? 6.786 2.469 -1.506 1.00 82.62 103 ILE A N 1
ATOM 822 C CA . ILE A 1 103 ? 6.403 2.360 -0.099 1.00 82.62 103 ILE A CA 1
ATOM 823 C C . ILE A 1 103 ? 7.445 1.503 0.619 1.00 82.62 103 ILE A C 1
ATOM 825 O O . ILE A 1 103 ? 7.726 0.372 0.222 1.00 82.62 103 ILE A O 1
ATOM 829 N N . LEU A 1 104 ? 8.048 2.061 1.666 1.00 80.50 104 LEU A N 1
ATOM 830 C CA . LEU A 1 104 ? 9.001 1.370 2.524 1.00 80.50 104 LEU A CA 1
ATOM 831 C C . LEU A 1 104 ? 8.291 0.890 3.788 1.00 80.50 104 LEU A C 1
ATOM 833 O O . LEU A 1 104 ? 7.748 1.699 4.541 1.00 80.50 104 LEU A O 1
ATOM 837 N N . PHE A 1 105 ? 8.349 -0.414 4.037 1.00 81.06 105 PHE A N 1
ATOM 838 C CA . PHE A 1 105 ? 7.777 -1.038 5.226 1.00 81.06 105 PHE A CA 1
ATOM 839 C C . PHE A 1 105 ? 8.851 -1.336 6.277 1.00 81.06 105 PHE A C 1
ATOM 841 O O . PHE A 1 105 ? 10.006 -1.608 5.946 1.00 81.06 105 PHE A O 1
ATOM 848 N N . ASN A 1 106 ? 8.461 -1.297 7.548 1.00 78.81 106 ASN A N 1
ATOM 849 C CA . ASN A 1 106 ? 9.290 -1.672 8.681 1.00 78.81 106 ASN A CA 1
ATOM 850 C C . ASN A 1 106 ? 9.369 -3.195 8.790 1.00 78.81 106 ASN A C 1
ATOM 852 O O . ASN A 1 106 ? 8.357 -3.850 9.018 1.00 78.81 106 ASN A O 1
ATOM 856 N N . SER A 1 107 ? 10.576 -3.750 8.682 1.00 70.69 107 SER A N 1
ATOM 857 C CA . SER A 1 107 ? 10.829 -5.193 8.794 1.00 70.69 107 SER A CA 1
ATOM 858 C C . SER A 1 107 ? 10.568 -5.767 10.189 1.00 70.69 107 SER A C 1
ATOM 860 O O . SER A 1 107 ? 10.522 -6.981 10.347 1.00 70.69 107 SER A O 1
ATOM 862 N N . SER A 1 108 ? 10.442 -4.912 11.206 1.00 71.06 108 SER A N 1
ATOM 863 C CA . SER A 1 108 ? 10.115 -5.316 12.577 1.00 71.06 108 SER A CA 1
ATOM 864 C C . SER A 1 108 ? 8.610 -5.485 12.808 1.00 71.06 108 SER A C 1
ATOM 866 O O . SER A 1 108 ? 8.215 -5.988 13.858 1.00 71.06 108 SER A O 1
ATOM 868 N N . CYS A 1 109 ? 7.775 -5.049 11.860 1.00 66.19 109 CYS A N 1
ATOM 869 C CA . CYS A 1 109 ? 6.360 -5.393 11.833 1.00 66.19 109 CYS A CA 1
ATOM 870 C C . CYS A 1 109 ? 6.198 -6.827 11.336 1.00 66.19 109 CYS A C 1
ATOM 872 O O . CYS A 1 109 ? 6.830 -7.193 10.344 1.00 66.19 109 CYS A O 1
ATOM 874 N N . ARG A 1 110 ? 5.401 -7.631 12.040 1.00 56.78 110 ARG A N 1
ATOM 875 C CA . ARG A 1 110 ? 5.267 -9.062 11.772 1.00 56.78 110 ARG A CA 1
ATOM 876 C C . ARG A 1 110 ? 3.830 -9.389 11.444 1.00 56.78 110 ARG A C 1
ATOM 878 O O . ARG A 1 110 ? 3.067 -9.554 12.407 1.00 56.78 110 ARG A O 1
#

InterPro domains:
  IPR006606 BBSome complex member BBS5 [PTHR21351] (4-92)
  IPR014003 BBSome complex member BBS5, PH domain [PF07289] (6-93)
  IPR014003 BBSome complex member BBS5, PH domain [SM00683] (24-88)

Radius of gyration: 15.05 Å; chains: 1; bounding box: 28×31×45 Å

Sequence (110 aa):
MQIFPHRDVDFMFHLRQMKARPGEALIDCLDSIEDTKGNNGDRVVIIVTSFLSLYRNISYLRIIWHSLALPRVNLSVGYNCIINITTRTANSVSHLASCFHQILFNSSCR

Secondary structure (DSSP, 8-state):
--PPPTT-EEES--GGGGSPPTTEEEEEEEEEEEP-SSSTT-EEEEEEEEEE-TTSS-EEEEEEEEESS-TTSEEEEEGGGEEEEEEEEEE-SSS-EEEEEEEEEPTT--

Foldseek 3Di:
DDDDPLQAKDWQDDPVVPDADVQKDWDDKDWQDADPPPRGPFTKIKTWIWHDDPVDNDIKIKIKIATPVDRSTIIIHTPVFWPDWDWDWDDDPPRDTDIDIDTDGHPPRD

Organism: Sinocyclocheilus grahami (NCBI:txid75366)